Protein AF-A0A8T6C6Z9-F1 (afdb_monomer)

Secondary structure (DSSP, 8-state):
-HHHHHHHHHHHHHHHHHHHHHHHHHHHHHHHHHHHHHHHHHHHHHHHTT----HHHHHHHHS----S-HHHHHHHHHHHHHHHHHHHHHHHHT--TTTHHHHHHHHHHHHHHHHHHHHHHHHHHHTT-

Structure (mmCIF, N/CA/C/O backbone):
data_AF-A0A8T6C6Z9-F1
#
_entry.id   AF-A0A8T6C6Z9-F1
#
loop_
_atom_site.group_PDB
_atom_site.id
_atom_site.type_symbol
_atom_site.label_atom_id
_atom_site.label_alt_id
_atom_site.label_comp_id
_atom_site.label_asym_id
_atom_site.label_entity_id
_atom_site.label_seq_id
_atom_site.pdbx_PDB_ins_code
_atom_site.Cartn_x
_atom_site.Cartn_y
_atom_site.Cartn_z
_atom_site.occupancy
_atom_site.B_iso_or_equiv
_atom_s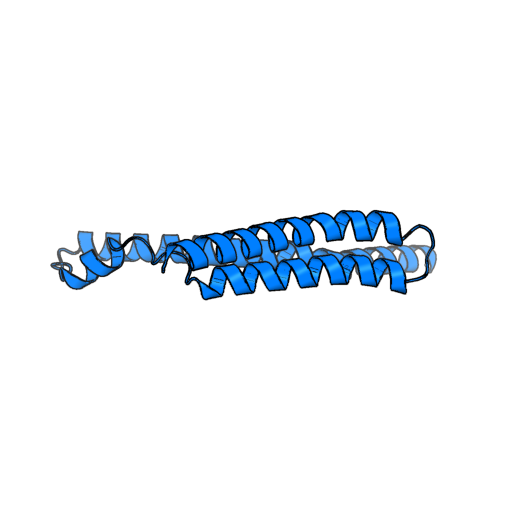ite.auth_seq_id
_atom_site.auth_comp_id
_atom_site.auth_asym_id
_atom_site.auth_atom_id
_atom_site.pdbx_PDB_model_num
ATOM 1 N N . MET A 1 1 ? -3.209 11.612 -39.537 1.00 64.81 1 MET A N 1
ATOM 2 C CA . MET A 1 1 ? -4.205 11.178 -38.528 1.00 64.81 1 MET A CA 1
ATOM 3 C C . MET A 1 1 ? -3.618 10.128 -37.592 1.00 64.81 1 MET A C 1
ATOM 5 O O . MET A 1 1 ? -3.962 10.131 -36.417 1.00 64.81 1 MET A O 1
ATOM 9 N N . ASP A 1 2 ? -2.688 9.303 -38.069 1.00 75.38 2 ASP A N 1
ATOM 10 C CA . ASP A 1 2 ? -2.088 8.201 -37.302 1.00 75.38 2 ASP A CA 1
ATOM 11 C C . ASP A 1 2 ? -1.224 8.670 -36.120 1.00 75.38 2 ASP A C 1
ATOM 13 O O . ASP A 1 2 ? -1.255 8.069 -35.052 1.00 75.38 2 ASP A O 1
ATOM 17 N N . GLU A 1 3 ? -0.537 9.806 -36.257 1.00 80.50 3 GLU A N 1
ATOM 18 C CA . GLU A 1 3 ? 0.283 10.398 -35.190 1.00 80.50 3 GLU A CA 1
ATOM 19 C C . GLU A 1 3 ? -0.566 10.932 -34.017 1.00 80.50 3 GLU A C 1
ATOM 21 O O . GLU A 1 3 ? -0.248 10.720 -32.848 1.00 80.50 3 GLU A O 1
ATOM 26 N N . PHE A 1 4 ? -1.720 11.540 -34.324 1.00 80.50 4 PHE A N 1
ATOM 27 C CA . PHE A 1 4 ? -2.689 11.989 -33.318 1.00 80.50 4 PHE A CA 1
ATOM 28 C C . PHE A 1 4 ? -3.338 10.804 -32.589 1.00 80.50 4 PHE A C 1
ATOM 30 O O . PHE A 1 4 ? -3.471 10.818 -31.366 1.00 80.50 4 PHE A O 1
ATOM 37 N N . MET A 1 5 ? -3.698 9.750 -33.330 1.00 84.12 5 MET A N 1
ATOM 38 C CA . MET A 1 5 ? -4.264 8.528 -32.754 1.00 84.12 5 MET A CA 1
ATOM 39 C C . MET A 1 5 ? -3.251 7.785 -31.876 1.00 84.12 5 MET A C 1
ATOM 41 O O . MET A 1 5 ? -3.617 7.324 -30.796 1.00 84.12 5 MET A O 1
ATOM 45 N N . GLY A 1 6 ? -1.978 7.725 -32.279 1.00 85.06 6 GLY A N 1
ATOM 46 C CA . GLY A 1 6 ? -0.905 7.130 -31.478 1.00 85.06 6 GLY A CA 1
ATOM 47 C C . GLY A 1 6 ? -0.709 7.839 -30.135 1.00 85.06 6 GLY A C 1
ATOM 48 O O . GLY A 1 6 ? -0.655 7.183 -29.093 1.00 85.06 6 GLY A O 1
ATOM 49 N N . GLY A 1 7 ? -0.700 9.177 -30.136 1.00 86.50 7 GLY A N 1
ATOM 50 C CA . GLY A 1 7 ? -0.631 9.969 -28.903 1.00 86.50 7 GLY A CA 1
ATOM 51 C C . GLY A 1 7 ? -1.833 9.748 -27.977 1.00 86.50 7 GLY A C 1
ATOM 52 O O . GLY A 1 7 ? -1.664 9.600 -26.764 1.00 86.50 7 GLY A O 1
ATOM 53 N N . LEU A 1 8 ? -3.042 9.654 -28.541 1.00 88.50 8 LEU A N 1
ATOM 54 C CA . LEU A 1 8 ? -4.267 9.405 -27.774 1.00 88.50 8 LEU A CA 1
ATOM 55 C C . LEU A 1 8 ? -4.266 8.013 -27.123 1.00 88.50 8 LEU A C 1
ATOM 57 O O . LEU A 1 8 ? -4.653 7.871 -25.963 1.00 88.50 8 LEU A O 1
ATOM 61 N N . VAL A 1 9 ? -3.800 6.996 -27.854 1.00 88.69 9 VAL A N 1
ATOM 62 C CA . VAL A 1 9 ? -3.681 5.618 -27.356 1.00 88.69 9 VAL A CA 1
ATOM 63 C C . VAL A 1 9 ? -2.631 5.527 -26.249 1.00 88.69 9 VAL A C 1
ATOM 65 O O . VAL A 1 9 ? -2.903 4.925 -25.211 1.00 88.69 9 VAL A O 1
ATOM 68 N N . GLY A 1 10 ? -1.471 6.171 -26.416 1.00 85.25 10 GLY A N 1
ATOM 69 C CA . GLY A 1 10 ? -0.432 6.219 -25.382 1.00 85.25 10 GLY A CA 1
ATOM 70 C C . GLY A 1 10 ? -0.921 6.898 -24.100 1.00 85.25 10 GLY A C 1
ATOM 71 O O . GLY A 1 10 ? -0.761 6.361 -23.003 1.00 85.25 10 GLY A O 1
ATOM 72 N N . PHE A 1 11 ? -1.609 8.033 -24.229 1.00 86.75 11 PHE A N 1
ATOM 73 C CA . PHE A 1 11 ? -2.213 8.719 -23.088 1.00 86.75 11 PHE A CA 1
ATOM 74 C C . PHE A 1 11 ? -3.285 7.864 -22.396 1.00 86.75 11 PHE A C 1
ATOM 76 O O . PHE A 1 11 ? -3.282 7.733 -21.169 1.00 86.75 11 PHE A O 1
ATOM 83 N N . ALA A 1 12 ? -4.172 7.233 -23.170 1.00 86.38 12 ALA A N 1
ATOM 84 C CA . ALA A 1 12 ? -5.200 6.348 -22.633 1.00 86.38 12 ALA A CA 1
ATOM 85 C C . ALA A 1 12 ? -4.593 5.151 -21.884 1.00 86.38 12 ALA A C 1
ATOM 87 O O . ALA A 1 12 ? -5.080 4.803 -20.809 1.00 86.38 12 ALA A O 1
ATOM 88 N N . ALA A 1 13 ? -3.509 4.562 -22.397 1.00 82.06 13 ALA A N 1
ATOM 89 C CA . ALA A 1 13 ? -2.802 3.469 -21.735 1.00 82.06 13 ALA A CA 1
ATOM 90 C C . ALA A 1 13 ? -2.254 3.897 -20.364 1.00 82.06 13 ALA A C 1
ATOM 92 O O . ALA A 1 13 ? -2.485 3.212 -19.366 1.00 82.06 13 ALA A O 1
ATOM 93 N N . VAL A 1 14 ? -1.614 5.067 -20.279 1.00 81.94 14 VAL A N 1
ATOM 94 C CA . VAL A 1 14 ? -1.102 5.604 -19.006 1.00 81.94 14 VAL A CA 1
ATOM 95 C C . VAL A 1 14 ? -2.242 5.846 -18.013 1.00 81.94 14 VAL A C 1
ATOM 97 O O . VAL A 1 14 ? -2.161 5.421 -16.860 1.00 81.94 14 VAL A O 1
ATOM 100 N N . VAL A 1 15 ? -3.337 6.475 -18.444 1.00 85.00 15 VAL A N 1
ATOM 101 C CA . VAL A 1 15 ? -4.482 6.758 -17.561 1.00 85.00 15 VAL A CA 1
ATOM 102 C C . VAL A 1 15 ? -5.160 5.474 -17.083 1.00 85.00 15 VAL A C 1
ATOM 104 O O . VAL A 1 15 ? -5.540 5.386 -15.918 1.00 85.00 15 VAL A O 1
ATOM 107 N N . LEU A 1 16 ? -5.296 4.463 -17.938 1.00 82.69 16 LEU A N 1
ATOM 108 C CA . LEU A 1 16 ? -5.926 3.197 -17.558 1.00 82.69 16 LEU A CA 1
ATOM 109 C C . LEU A 1 16 ? -5.062 2.369 -16.603 1.00 82.69 16 LEU A C 1
ATOM 111 O O . LEU A 1 16 ? -5.609 1.689 -15.738 1.00 82.69 16 LEU A O 1
ATOM 115 N N . ILE A 1 17 ? -3.736 2.450 -16.719 1.00 75.44 17 ILE A N 1
ATOM 116 C CA . ILE A 1 17 ? -2.807 1.727 -15.842 1.00 75.44 17 ILE A CA 1
ATOM 117 C C . ILE A 1 17 ? -2.663 2.443 -14.491 1.00 75.44 17 ILE A C 1
ATOM 119 O O . ILE A 1 17 ? -2.808 1.824 -13.436 1.00 75.44 17 ILE A O 1
ATOM 123 N N . PHE A 1 18 ? -2.412 3.754 -14.500 1.00 75.06 18 PHE A N 1
ATOM 124 C CA . PHE A 1 18 ? -2.106 4.514 -13.281 1.00 75.06 18 PHE A CA 1
ATOM 125 C C . PHE A 1 18 ? -3.334 5.150 -12.619 1.00 75.06 18 PHE A C 1
ATOM 127 O O . PHE A 1 18 ? -3.338 5.377 -11.408 1.00 75.06 18 PHE A O 1
ATOM 134 N N . GLY A 1 19 ? -4.403 5.406 -13.373 1.00 78.81 19 GLY A N 1
ATOM 135 C CA . GLY A 1 19 ? -5.642 5.994 -12.860 1.00 78.81 19 GLY A CA 1
ATOM 136 C C . GLY A 1 19 ? -6.268 5.194 -11.712 1.00 78.81 19 GLY A C 1
ATOM 137 O O . GLY A 1 19 ? -6.540 5.779 -10.660 1.00 78.81 19 GLY A O 1
ATOM 138 N N . PRO A 1 20 ? -6.444 3.863 -11.828 1.00 77.69 20 PRO A N 1
ATOM 139 C CA . PRO A 1 20 ? -7.014 3.048 -10.755 1.00 77.69 20 PRO A CA 1
ATOM 140 C C . PRO A 1 20 ? -6.200 3.094 -9.457 1.00 77.69 20 PRO A C 1
ATOM 142 O O . PRO A 1 20 ? -6.785 3.116 -8.373 1.00 77.69 20 PRO A O 1
ATOM 145 N N . ALA A 1 21 ? -4.868 3.172 -9.551 1.00 69.62 21 ALA A N 1
ATOM 146 C CA . ALA A 1 21 ? -3.981 3.230 -8.388 1.00 69.62 21 ALA A CA 1
ATOM 147 C C . ALA A 1 21 ? -4.221 4.477 -7.519 1.00 69.62 21 ALA A C 1
ATOM 149 O O . ALA A 1 21 ? -4.020 4.425 -6.308 1.00 69.62 21 ALA A O 1
ATOM 150 N N . ILE A 1 22 ? -4.699 5.574 -8.114 1.00 71.56 22 ILE A N 1
ATOM 151 C CA . ILE A 1 22 ? -5.031 6.821 -7.409 1.00 71.56 22 ILE A CA 1
ATOM 152 C C . ILE A 1 22 ? -6.519 6.860 -7.039 1.00 71.56 22 ILE A C 1
ATOM 154 O O . ILE A 1 22 ? -6.878 7.194 -5.908 1.00 71.56 22 ILE A O 1
ATOM 158 N N . VAL A 1 23 ? -7.400 6.489 -7.971 1.00 74.75 23 VAL A N 1
ATOM 159 C CA . VAL A 1 23 ? -8.857 6.591 -7.792 1.00 74.75 23 VAL A CA 1
ATOM 160 C C . VAL A 1 23 ? -9.358 5.655 -6.692 1.00 74.75 23 VAL A C 1
ATOM 162 O O . VAL A 1 23 ? -10.193 6.063 -5.884 1.00 74.75 23 VAL A O 1
ATOM 165 N N . ILE A 1 24 ? -8.844 4.423 -6.610 1.00 76.50 24 ILE A N 1
ATOM 166 C CA . ILE A 1 24 ? -9.337 3.422 -5.652 1.00 76.50 24 ILE A CA 1
ATOM 167 C C . ILE A 1 24 ? -9.057 3.837 -4.191 1.00 76.50 24 ILE A C 1
ATOM 169 O O . ILE A 1 24 ? -10.004 3.840 -3.395 1.00 76.50 24 ILE A O 1
ATOM 173 N N . PRO A 1 25 ? -7.828 4.239 -3.798 1.00 74.00 25 PRO A N 1
ATOM 174 C CA . PRO A 1 25 ? -7.566 4.723 -2.441 1.00 74.00 25 PRO A CA 1
ATOM 175 C C . PRO A 1 25 ? -8.356 5.984 -2.087 1.00 74.00 25 PRO A C 1
ATOM 177 O O . PRO A 1 25 ? -8.902 6.071 -0.984 1.00 74.00 25 PRO A O 1
ATOM 180 N N . VAL A 1 26 ? -8.456 6.942 -3.017 1.00 71.81 26 VAL A N 1
ATOM 181 C CA . VAL A 1 26 ? -9.187 8.200 -2.800 1.00 71.81 26 VAL A CA 1
ATOM 182 C C . VAL A 1 26 ? -10.674 7.930 -2.588 1.00 71.81 26 VAL A C 1
ATOM 184 O O . VAL A 1 26 ? -11.254 8.429 -1.622 1.00 71.81 26 VAL A O 1
ATOM 187 N N . ALA A 1 27 ? -11.282 7.088 -3.427 1.00 74.00 27 ALA A N 1
ATOM 188 C CA . ALA A 1 27 ? -12.674 6.686 -3.272 1.00 74.00 27 ALA A CA 1
ATOM 189 C C . ALA A 1 27 ? -12.899 5.989 -1.922 1.00 74.00 27 ALA A C 1
ATOM 191 O O . ALA A 1 27 ? -13.814 6.354 -1.182 1.00 74.00 27 ALA A O 1
ATOM 192 N N . TRP A 1 28 ? -12.037 5.036 -1.552 1.00 76.50 28 TRP A N 1
ATOM 193 C CA . TRP A 1 28 ? -12.137 4.344 -0.265 1.00 76.50 28 TRP A CA 1
ATOM 194 C C . TRP A 1 28 ? -12.072 5.311 0.927 1.00 76.50 28 TRP A C 1
ATOM 196 O O . TRP A 1 28 ? -12.894 5.218 1.846 1.00 76.50 28 TRP A O 1
ATOM 206 N N . PHE A 1 29 ? -11.144 6.272 0.901 1.00 69.69 29 PHE A N 1
ATOM 207 C CA . PHE A 1 29 ? -11.000 7.271 1.960 1.00 69.69 29 PHE A CA 1
ATOM 208 C C . PHE A 1 29 ? -12.205 8.221 2.022 1.00 69.69 29 PHE A C 1
ATOM 210 O O . PHE A 1 29 ? -12.723 8.489 3.108 1.00 69.69 29 PHE A O 1
ATOM 217 N N . TYR A 1 30 ? -12.709 8.659 0.865 1.00 76.75 30 TYR A N 1
ATOM 218 C CA . TYR A 1 30 ? -13.907 9.493 0.759 1.00 76.75 30 TYR A CA 1
ATOM 219 C C . TYR A 1 30 ? -15.142 8.800 1.352 1.00 76.75 30 TYR A C 1
ATOM 221 O O . TYR A 1 30 ? -15.832 9.374 2.199 1.00 76.75 30 TYR A O 1
ATOM 229 N N . PHE A 1 31 ? -15.394 7.539 0.984 1.00 74.06 31 PHE A N 1
ATOM 230 C CA . PHE A 1 31 ? -16.524 6.777 1.523 1.00 74.06 31 PHE A CA 1
ATOM 231 C C . PHE A 1 31 ? -16.385 6.508 3.023 1.00 74.06 31 PHE A C 1
ATOM 233 O O . PHE A 1 31 ? -17.375 6.574 3.754 1.00 74.06 31 PHE A O 1
ATOM 240 N N . LYS A 1 32 ? -15.167 6.245 3.508 1.00 71.19 32 LYS A N 1
ATOM 241 C CA . LYS A 1 32 ? -14.900 6.094 4.943 1.00 71.19 32 LYS A CA 1
ATOM 242 C C . LYS A 1 32 ? -15.215 7.383 5.708 1.00 71.19 32 LYS A C 1
ATOM 244 O O . LYS A 1 32 ? -15.893 7.324 6.731 1.00 71.19 32 LYS A O 1
ATOM 249 N N . PHE A 1 33 ? -14.769 8.531 5.199 1.00 66.50 33 PHE A N 1
ATOM 250 C CA . PHE A 1 33 ? -15.000 9.830 5.828 1.00 66.50 33 PHE A CA 1
ATOM 251 C C . PHE A 1 33 ? -16.484 10.214 5.836 1.00 66.50 33 PHE A C 1
ATOM 253 O O . PHE A 1 33 ? -16.997 10.669 6.857 1.00 66.50 33 PHE A O 1
ATOM 260 N N . LYS A 1 34 ? -17.198 9.969 4.730 1.00 72.56 34 LYS A N 1
ATOM 261 C CA . LYS A 1 34 ? -18.641 10.225 4.642 1.00 72.56 34 LYS A CA 1
ATOM 262 C C . LYS A 1 34 ? -19.428 9.401 5.670 1.00 72.56 34 LYS A C 1
ATOM 264 O O . LYS A 1 34 ? -20.231 9.964 6.404 1.00 72.56 34 LYS A O 1
ATOM 269 N N . ARG A 1 35 ? -19.123 8.103 5.800 1.00 63.44 35 ARG A N 1
ATOM 270 C CA . ARG A 1 35 ? -19.778 7.217 6.783 1.00 63.44 35 ARG A CA 1
ATOM 271 C C . ARG A 1 35 ? -19.610 7.695 8.223 1.00 63.44 35 ARG A C 1
ATOM 273 O O . ARG A 1 35 ? -20.568 7.654 8.984 1.00 63.44 35 ARG A O 1
ATOM 280 N N . ASP A 1 36 ? -18.413 8.147 8.592 1.00 69.12 36 ASP A N 1
ATOM 281 C CA . ASP A 1 36 ? -18.149 8.621 9.953 1.00 69.12 36 ASP A CA 1
ATOM 282 C C . ASP A 1 36 ? -18.925 9.914 10.272 1.00 69.12 36 ASP A C 1
ATOM 284 O O . ASP A 1 36 ? -19.414 10.072 11.392 1.00 69.12 36 ASP A O 1
ATOM 288 N N . ARG A 1 37 ? -19.110 10.804 9.285 1.00 70.62 37 ARG A N 1
ATOM 289 C CA . ARG A 1 37 ? -19.913 12.031 9.444 1.00 70.62 37 ARG A CA 1
ATOM 290 C C . ARG A 1 37 ? -21.411 11.745 9.532 1.00 70.62 37 ARG A C 1
ATOM 292 O O . ARG A 1 37 ? -22.084 12.325 10.380 1.00 70.62 37 ARG A O 1
ATOM 299 N N . ASP A 1 38 ? -21.926 10.839 8.704 1.00 71.38 38 ASP A N 1
ATOM 300 C CA . ASP A 1 38 ? -23.358 10.507 8.679 1.00 71.38 38 ASP A CA 1
ATOM 301 C C . ASP A 1 38 ? -23.822 9.873 10.006 1.00 71.38 38 ASP A C 1
ATOM 303 O O . ASP A 1 38 ? -24.914 10.175 10.498 1.00 71.38 38 ASP A O 1
ATOM 307 N N . ILE A 1 39 ? -22.963 9.064 10.640 1.00 70.56 39 ILE A N 1
ATOM 308 C CA . ILE A 1 39 ? -23.220 8.486 11.970 1.00 70.56 39 ILE A CA 1
ATOM 309 C C . ILE A 1 39 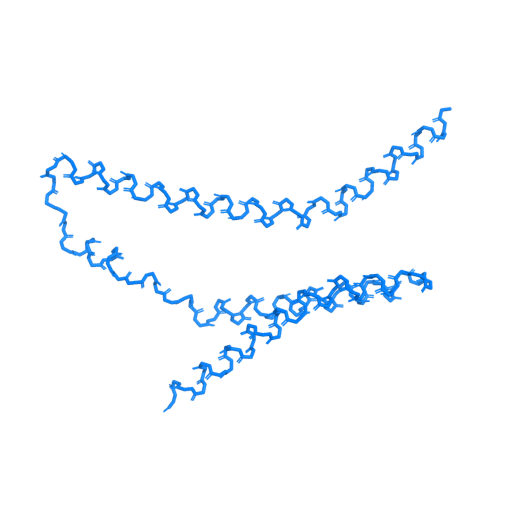? -23.334 9.593 13.027 1.00 70.56 39 ILE A C 1
ATOM 311 O O . ILE A 1 39 ? -24.297 9.615 13.789 1.00 70.56 39 ILE A O 1
ATOM 315 N N . GLN A 1 40 ? -22.398 10.547 13.051 1.00 70.12 40 GLN A N 1
ATOM 316 C CA . GLN A 1 40 ? -22.420 11.651 14.021 1.00 70.12 40 GLN A CA 1
ATOM 317 C C . GLN A 1 40 ? -23.637 12.565 13.840 1.00 70.12 40 GLN A C 1
ATOM 319 O O . GLN A 1 40 ? -24.250 12.975 14.825 1.00 70.12 40 GLN A O 1
ATOM 324 N N . ASN A 1 41 ? -24.019 12.848 12.593 1.00 72.38 41 ASN A N 1
ATOM 325 C CA . ASN A 1 41 ? -25.192 13.668 12.293 1.00 72.38 41 ASN A CA 1
ATOM 326 C C . ASN A 1 41 ? -26.487 12.993 12.761 1.00 72.38 41 ASN A C 1
ATOM 328 O O . ASN A 1 41 ? -27.318 13.637 13.396 1.00 72.38 41 ASN A O 1
ATOM 332 N N . THR A 1 42 ? -26.628 11.688 12.517 1.00 72.81 42 THR A N 1
ATOM 333 C CA . THR A 1 42 ? -27.804 10.918 12.956 1.00 72.81 42 THR A CA 1
ATOM 334 C C . THR A 1 42 ? -27.917 10.896 14.481 1.00 72.81 42 THR A C 1
ATOM 336 O 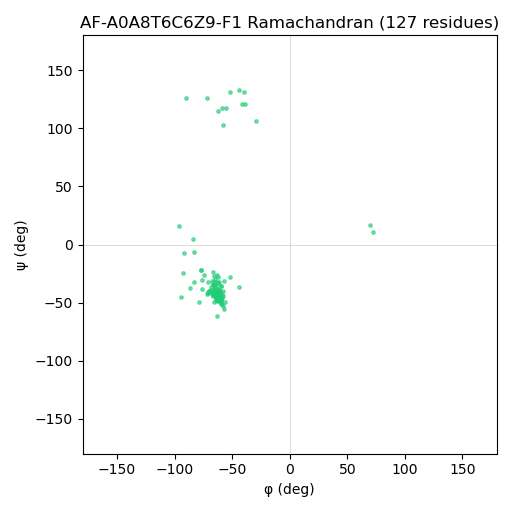O . THR A 1 42 ? -29.004 11.086 15.022 1.00 72.81 42 THR A O 1
ATOM 339 N N . LEU A 1 43 ? -26.791 10.734 15.183 1.00 62.59 43 LEU A N 1
ATOM 340 C CA . LEU A 1 43 ? -26.745 10.771 16.647 1.00 62.59 43 LEU A CA 1
ATOM 341 C C . LEU A 1 43 ? -27.132 12.141 17.201 1.00 62.59 43 LEU A C 1
ATOM 343 O O . LEU A 1 43 ? -27.899 12.220 18.157 1.00 62.59 43 LEU A O 1
ATOM 347 N N . ARG A 1 44 ? -26.662 13.221 16.571 1.00 65.12 44 ARG A N 1
ATOM 348 C CA . ARG A 1 44 ? -27.031 14.585 16.957 1.00 65.12 44 ARG A CA 1
ATOM 349 C C . ARG A 1 44 ? -28.529 14.840 16.777 1.00 65.12 44 ARG A C 1
ATOM 351 O O . ARG A 1 44 ? -29.168 15.342 17.694 1.00 65.12 44 ARG A O 1
ATOM 358 N N . THR A 1 45 ? -29.106 14.419 15.651 1.00 69.50 45 THR A N 1
ATOM 359 C CA . THR A 1 45 ? -30.552 14.536 15.404 1.00 69.50 45 THR A CA 1
ATOM 360 C C . THR A 1 45 ? -31.387 13.660 16.347 1.00 69.50 45 THR A C 1
ATOM 362 O O . THR A 1 45 ? -32.501 14.040 16.699 1.00 69.50 45 THR A O 1
ATOM 365 N N . ALA A 1 46 ? -30.876 12.500 16.772 1.00 63.41 46 ALA A N 1
ATOM 366 C CA . ALA A 1 46 ? -31.542 11.649 17.760 1.00 63.41 46 ALA A CA 1
ATOM 367 C C . ALA A 1 46 ? -31.525 12.272 19.170 1.00 63.41 46 ALA A C 1
ATOM 369 O O . ALA A 1 46 ? -32.547 12.245 19.853 1.00 63.41 46 ALA A O 1
ATOM 370 N N . LEU A 1 47 ? -30.405 12.890 19.566 1.00 63.34 47 LEU A N 1
ATOM 371 C CA . LEU A 1 47 ? -30.258 13.610 20.838 1.00 63.34 47 LEU A CA 1
ATOM 372 C C . LEU A 1 47 ? -31.148 14.865 20.906 1.00 63.34 47 LEU A C 1
ATOM 374 O O . LEU A 1 47 ? -31.805 15.102 21.916 1.00 63.34 47 LEU A O 1
ATOM 378 N N . GLU A 1 48 ? -31.221 15.646 19.824 1.00 63.25 48 GLU A N 1
ATOM 379 C CA . GLU A 1 48 ? -32.034 16.875 19.749 1.00 63.25 48 GLU A CA 1
ATOM 380 C C . GLU A 1 48 ? -33.551 16.607 19.818 1.00 63.25 48 GLU A C 1
ATOM 382 O O . GLU A 1 48 ? -34.314 17.478 20.229 1.00 63.25 48 GLU A O 1
ATOM 387 N N . LYS A 1 49 ? -34.004 15.397 19.462 1.00 67.94 49 LYS A N 1
ATOM 388 C CA . LYS A 1 49 ? -35.422 14.993 19.522 1.00 67.94 49 LYS A CA 1
ATOM 389 C C . LYS A 1 49 ? -35.878 14.491 20.901 1.00 67.94 49 LYS A C 1
ATOM 391 O O . LYS A 1 49 ? -37.019 14.053 21.029 1.00 67.94 49 LYS A O 1
ATOM 396 N N . GLY A 1 50 ? -35.019 14.552 21.923 1.00 57.62 50 GLY A N 1
ATOM 397 C CA . GLY A 1 50 ? -35.386 14.242 23.310 1.00 57.62 50 GLY A CA 1
ATOM 398 C C . GLY A 1 50 ? -35.681 12.765 23.583 1.00 57.62 50 GLY A C 1
ATOM 399 O O . GLY A 1 50 ? -36.298 12.445 24.593 1.00 57.62 50 GLY A O 1
ATOM 400 N N . HIS A 1 51 ? -35.274 11.856 22.691 1.00 55.41 51 HIS A N 1
ATOM 401 C CA . HIS A 1 51 ? -35.269 10.430 23.006 1.00 55.41 51 HIS A CA 1
ATOM 402 C C . HIS A 1 51 ? -34.138 10.150 23.997 1.00 55.41 51 HIS A C 1
ATOM 404 O O . HIS A 1 51 ? -32.988 10.507 23.736 1.00 55.41 51 HIS A O 1
ATOM 410 N N . GLU A 1 52 ? -34.462 9.516 25.126 1.00 55.53 52 GLU A N 1
ATOM 411 C CA . GLU A 1 52 ? -33.470 8.956 26.043 1.00 55.53 52 GLU A CA 1
ATOM 412 C C . GLU A 1 52 ? -32.635 7.958 25.247 1.00 55.53 52 GLU A C 1
ATOM 414 O O . GLU A 1 52 ? -33.105 6.879 24.890 1.00 55.53 52 GLU A O 1
ATOM 419 N N . VAL A 1 53 ? -31.421 8.358 24.869 1.00 56.03 53 VAL A N 1
ATOM 420 C CA . VAL A 1 53 ? -30.502 7.469 24.166 1.00 56.03 53 VAL A CA 1
ATOM 421 C C . VAL A 1 53 ? -30.215 6.319 25.132 1.00 56.03 53 VAL A C 1
ATOM 423 O O . VAL A 1 53 ? -29.638 6.581 26.190 1.00 56.03 53 VAL A O 1
ATOM 426 N N . PRO A 1 54 ? -30.625 5.073 24.817 1.00 60.91 54 PRO A N 1
ATOM 427 C CA . PRO A 1 54 ? -30.362 3.929 25.676 1.00 60.91 54 PRO A CA 1
ATOM 428 C C . PRO A 1 54 ? -28.870 3.903 25.998 1.00 60.91 54 PRO A C 1
ATOM 430 O O . PRO A 1 54 ? -28.048 4.041 25.087 1.00 60.91 54 PRO A O 1
ATOM 433 N N . ALA A 1 55 ? -28.512 3.757 27.275 1.00 59.72 55 ALA A N 1
ATOM 434 C CA . ALA A 1 55 ? -27.118 3.784 27.726 1.00 59.72 55 ALA A CA 1
ATOM 435 C C . ALA A 1 55 ? -26.221 2.809 26.931 1.00 59.72 55 ALA A C 1
ATOM 437 O O . ALA A 1 55 ? -25.053 3.099 26.691 1.00 59.72 55 ALA A O 1
ATOM 438 N N . GLU A 1 56 ? -26.799 1.723 26.411 1.00 59.81 56 GLU A N 1
ATOM 439 C CA . GLU A 1 56 ? -26.155 0.753 25.518 1.00 59.81 56 GLU A CA 1
ATOM 440 C C . GLU A 1 56 ? -25.640 1.363 24.198 1.00 59.81 56 GLU A C 1
ATOM 442 O O . GLU A 1 56 ? -24.578 0.970 23.715 1.00 59.81 56 GLU A O 1
ATOM 447 N N . LEU A 1 57 ? -26.332 2.346 23.604 1.00 60.75 57 LEU A N 1
ATOM 448 C CA . LEU A 1 57 ? -25.856 3.037 22.394 1.00 60.75 57 LEU A CA 1
ATOM 449 C C . LEU A 1 57 ? -24.740 4.035 22.724 1.00 60.75 57 LEU A C 1
ATOM 451 O O . LEU A 1 57 ? -23.766 4.136 21.977 1.00 60.75 57 LEU A O 1
ATOM 455 N N . LEU A 1 58 ? -24.847 4.735 23.856 1.00 62.16 58 LEU A N 1
ATOM 456 C CA . LEU A 1 58 ? -23.788 5.618 24.356 1.00 62.16 58 LEU A CA 1
ATOM 457 C C . LEU A 1 58 ? -22.510 4.841 24.676 1.00 62.16 58 LEU A C 1
ATOM 459 O O . LEU A 1 58 ? -21.422 5.328 24.363 1.00 62.16 58 LEU A O 1
ATOM 463 N N . GLU A 1 59 ? -22.624 3.629 25.221 1.00 62.62 59 GLU A N 1
ATOM 464 C CA . GLU A 1 59 ? -21.488 2.727 25.407 1.00 62.62 59 GLU A CA 1
ATOM 465 C C . GLU A 1 59 ? -20.905 2.258 24.076 1.00 62.62 59 GLU A C 1
ATOM 467 O O . GLU A 1 59 ? -19.690 2.266 23.925 1.00 62.62 59 GLU A O 1
ATOM 472 N N . GLN A 1 60 ? -21.717 1.912 23.075 1.00 63.25 60 GLN A N 1
ATOM 473 C CA . GLN A 1 60 ? -21.198 1.485 21.766 1.00 63.25 60 GLN A CA 1
ATOM 474 C C . GLN A 1 60 ? -20.450 2.598 21.012 1.00 63.25 60 GLN A C 1
ATOM 476 O O . GLN A 1 60 ? -19.533 2.312 20.241 1.00 63.25 60 GLN A O 1
ATOM 481 N N . ILE A 1 61 ? -20.827 3.862 21.228 1.00 61.28 61 ILE A N 1
ATOM 482 C CA . ILE A 1 61 ? -20.185 5.035 20.612 1.00 61.28 61 ILE A CA 1
ATOM 483 C C . ILE A 1 61 ? -18.981 5.511 21.438 1.00 61.28 61 ILE A C 1
ATOM 485 O O . ILE A 1 61 ? -17.975 5.927 20.862 1.00 61.28 61 ILE A O 1
ATOM 489 N N . SER A 1 62 ? -19.077 5.456 22.773 1.00 59.78 62 SER A N 1
ATOM 490 C CA . SER A 1 62 ? -17.986 5.821 23.691 1.00 59.78 62 SER A CA 1
ATOM 491 C C . SER A 1 62 ? -16.914 4.744 23.788 1.00 59.78 62 SER A C 1
ATOM 493 O O . SER A 1 62 ? -15.775 5.054 24.140 1.00 59.78 62 SER A O 1
ATOM 495 N N . GLN A 1 63 ? -17.239 3.491 23.457 1.00 57.44 63 GLN A N 1
ATOM 496 C CA . GLN A 1 63 ? -16.237 2.455 23.278 1.00 57.44 63 GLN A CA 1
ATOM 497 C C . GLN A 1 63 ? -15.286 2.926 22.173 1.00 57.44 63 GLN A C 1
ATOM 499 O O . GLN A 1 63 ? -15.720 3.133 21.034 1.00 57.44 63 GLN A O 1
ATOM 504 N N . PRO A 1 64 ? -13.991 3.132 22.480 1.00 54.53 64 PRO A N 1
ATOM 505 C CA . PRO A 1 64 ? -13.031 3.567 21.482 1.00 54.53 64 PRO A CA 1
ATOM 506 C C . PRO A 1 64 ? -13.091 2.558 20.345 1.00 54.53 64 PRO A C 1
ATOM 508 O O . PRO A 1 64 ? -12.849 1.377 20.600 1.00 54.53 64 PRO A O 1
ATOM 511 N N . LYS A 1 65 ? -13.481 3.024 19.137 1.00 58.53 65 LYS A N 1
ATOM 512 C CA . LYS A 1 65 ? -13.603 2.227 17.900 1.0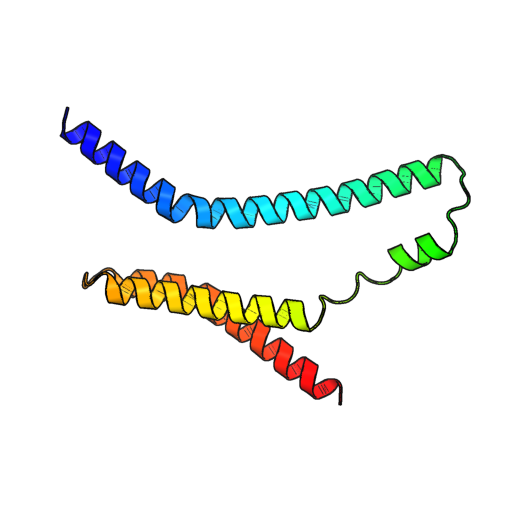0 58.53 65 LYS A CA 1
ATOM 513 C C . LYS A 1 65 ? -12.596 1.098 17.986 1.00 58.53 65 LYS A C 1
ATOM 515 O O . LYS A 1 65 ? -11.402 1.399 17.928 1.00 58.53 65 LYS A O 1
ATOM 520 N N . ALA A 1 66 ? -13.094 -0.124 18.225 1.00 55.03 66 ALA A N 1
ATOM 521 C CA . ALA A 1 66 ? -12.274 -1.273 18.588 1.00 55.03 66 ALA A CA 1
ATOM 522 C C . ALA A 1 66 ? -10.988 -1.210 17.774 1.00 55.03 66 ALA A C 1
ATOM 524 O O . ALA A 1 66 ? -11.075 -1.107 16.542 1.00 55.03 66 ALA A O 1
ATOM 525 N N . GLN A 1 67 ? -9.839 -1.143 18.466 1.00 56.69 67 GLN A N 1
ATOM 526 C CA . GLN A 1 67 ? -8.531 -1.031 17.820 1.00 56.69 67 GLN A CA 1
ATOM 527 C C . GLN A 1 67 ? -8.544 -1.939 16.591 1.00 56.69 67 GLN A C 1
ATOM 529 O O . GLN A 1 67 ? -9.055 -3.061 16.722 1.00 56.69 67 GLN A O 1
ATOM 534 N N . PRO A 1 68 ? -8.111 -1.445 15.409 1.00 57.16 68 PRO A N 1
ATOM 535 C CA . PRO A 1 68 ? -8.262 -2.170 14.152 1.00 57.16 68 PRO A CA 1
ATOM 536 C C . PRO A 1 68 ? -7.934 -3.630 14.409 1.00 57.16 68 PRO A C 1
ATOM 538 O O . PRO A 1 68 ? -6.874 -3.920 14.970 1.00 57.16 68 PRO A O 1
ATOM 541 N N . LYS A 1 69 ? -8.917 -4.511 14.144 1.00 63.78 69 LYS A N 1
ATOM 542 C CA . LYS A 1 69 ? -8.850 -5.922 14.549 1.00 63.78 69 LYS A CA 1
ATOM 543 C C . LYS A 1 69 ? -7.449 -6.416 14.222 1.00 63.78 69 LYS A C 1
ATOM 545 O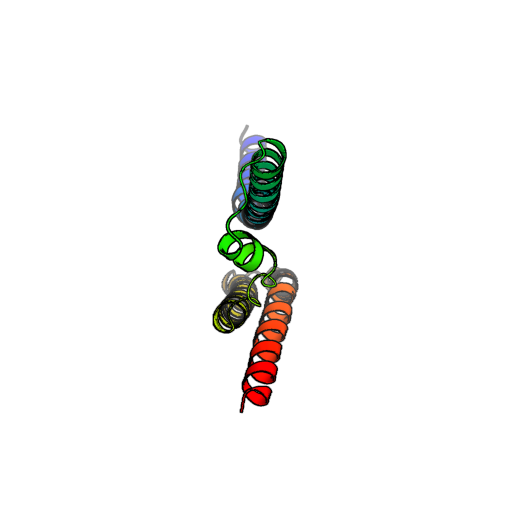 O . LYS A 1 69 ? -6.969 -6.143 13.127 1.00 63.78 69 LYS A O 1
ATOM 550 N N . LYS A 1 70 ? -6.794 -7.099 15.158 1.00 64.25 70 LYS A N 1
ATOM 551 C CA . LYS A 1 70 ? -5.400 -7.554 15.032 1.00 64.25 70 LYS A CA 1
ATOM 552 C C . LYS A 1 70 ? -5.118 -8.173 13.649 1.00 64.25 70 LYS A C 1
ATOM 554 O O . LYS A 1 70 ? -4.090 -7.901 13.042 1.00 64.25 70 LYS A O 1
ATOM 559 N N . ASP A 1 71 ? -6.088 -8.887 13.091 1.00 71.12 71 ASP A N 1
ATOM 560 C CA . ASP A 1 71 ? -6.004 -9.525 11.771 1.00 71.12 71 ASP A CA 1
ATOM 561 C C . ASP A 1 71 ? -6.116 -8.550 10.583 1.00 71.12 71 ASP A C 1
ATOM 563 O O . ASP A 1 71 ? -5.602 -8.814 9.498 1.00 71.12 71 ASP A O 1
ATOM 567 N N . GLN A 1 72 ? -6.771 -7.401 10.764 1.00 74.56 72 GLN A N 1
ATOM 568 C CA . GLN A 1 72 ? -6.898 -6.351 9.754 1.00 74.56 72 GLN A CA 1
ATOM 569 C C . GLN A 1 72 ? -5.564 -5.642 9.499 1.00 74.56 72 GLN A C 1
ATOM 571 O O . GLN A 1 72 ? -5.253 -5.369 8.338 1.00 74.56 72 GLN A O 1
ATOM 576 N N . ASP A 1 73 ? -4.776 -5.375 10.543 1.00 78.19 73 ASP A N 1
ATOM 577 C CA . ASP A 1 73 ? -3.439 -4.783 10.402 1.00 78.19 73 ASP A CA 1
ATOM 578 C C . ASP A 1 73 ? -2.476 -5.767 9.719 1.00 78.19 73 ASP A C 1
ATOM 580 O O . ASP A 1 73 ? -1.766 -5.375 8.791 1.00 78.19 73 ASP A O 1
ATOM 584 N N . LEU A 1 74 ? -2.537 -7.059 10.076 1.00 83.62 74 LEU A N 1
ATOM 585 C CA . LEU A 1 74 ? -1.773 -8.110 9.393 1.00 83.62 74 LEU A CA 1
ATOM 586 C C . LEU A 1 74 ? -2.154 -8.212 7.915 1.00 83.62 74 LEU A C 1
ATOM 588 O O . LEU A 1 74 ? -1.284 -8.191 7.048 1.00 83.62 74 LEU A O 1
ATOM 592 N N . ARG A 1 75 ? -3.455 -8.287 7.609 1.00 84.19 75 ARG A N 1
ATOM 593 C CA . ARG A 1 75 ? -3.927 -8.404 6.224 1.00 84.19 75 ARG A CA 1
ATOM 594 C C . ARG A 1 75 ? -3.504 -7.199 5.387 1.00 84.19 75 ARG A C 1
ATOM 596 O O . ARG A 1 75 ? -3.089 -7.379 4.247 1.00 84.19 75 ARG A O 1
ATOM 603 N N . ARG A 1 76 ? -3.577 -5.984 5.938 1.00 85.00 76 ARG A N 1
ATOM 604 C CA . ARG A 1 76 ? -3.089 -4.772 5.258 1.00 85.00 76 ARG A CA 1
ATOM 605 C C . ARG A 1 76 ? -1.581 -4.822 5.029 1.00 85.00 76 ARG A C 1
ATOM 607 O O . ARG A 1 76 ? -1.148 -4.518 3.923 1.00 85.00 76 ARG A O 1
ATOM 614 N N . GLY A 1 77 ? -0.814 -5.232 6.039 1.00 87.50 77 GLY A N 1
ATOM 615 C CA . GLY A 1 77 ? 0.636 -5.385 5.936 1.00 87.50 77 GLY A CA 1
ATOM 616 C C . GLY A 1 77 ? 1.037 -6.359 4.832 1.00 87.50 77 GLY A C 1
ATOM 617 O O . GLY A 1 77 ? 1.766 -5.984 3.918 1.00 87.50 77 GLY A O 1
ATOM 618 N N . VAL A 1 78 ? 0.476 -7.570 4.850 1.00 90.81 78 VAL A N 1
ATOM 619 C CA . VAL A 1 78 ? 0.766 -8.622 3.862 1.00 90.81 78 VAL A CA 1
ATOM 620 C C . VAL A 1 78 ? 0.378 -8.196 2.445 1.00 90.81 78 VAL A C 1
ATOM 622 O O . VAL A 1 78 ? 1.159 -8.389 1.516 1.00 90.81 78 VAL A O 1
ATOM 625 N N . VAL A 1 79 ? -0.796 -7.578 2.266 1.00 89.44 79 VAL A N 1
ATOM 626 C CA . VAL A 1 79 ? -1.228 -7.085 0.947 1.00 89.44 79 VAL A CA 1
ATOM 627 C C . VAL A 1 79 ? -0.259 -6.030 0.413 1.00 89.44 79 VAL A C 1
ATOM 629 O O . VAL A 1 79 ? 0.099 -6.082 -0.757 1.00 89.44 79 VAL A O 1
ATOM 632 N N . LEU A 1 80 ? 0.206 -5.103 1.251 1.00 91.19 80 LEU A N 1
ATOM 633 C CA . LEU A 1 80 ? 1.141 -4.058 0.828 1.00 91.19 80 LEU A CA 1
ATOM 634 C C . LEU A 1 80 ? 2.534 -4.605 0.482 1.00 91.19 80 LEU A C 1
ATOM 636 O O . LEU A 1 80 ? 3.122 -4.164 -0.506 1.00 91.19 80 LEU A O 1
ATOM 640 N N . VAL A 1 81 ? 3.019 -5.614 1.215 1.00 92.56 81 VAL A N 1
ATOM 641 C CA . VAL A 1 81 ? 4.246 -6.341 0.842 1.00 92.56 81 VAL A CA 1
ATOM 642 C C . VAL A 1 81 ? 4.078 -7.006 -0.524 1.00 92.56 81 VAL A C 1
ATOM 644 O O . VAL A 1 81 ? 4.934 -6.843 -1.392 1.00 92.56 81 VAL A O 1
ATOM 647 N N 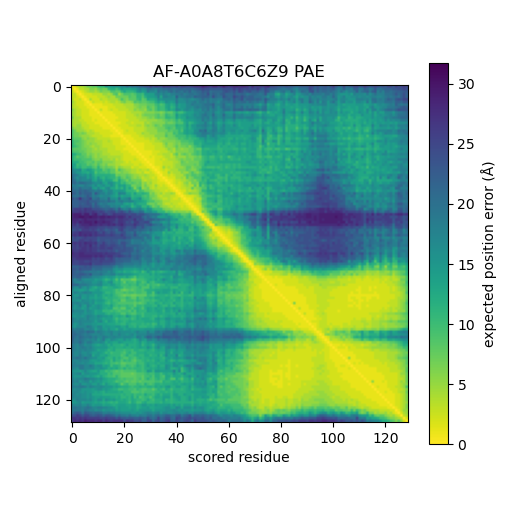. ALA A 1 82 ? 2.961 -7.707 -0.740 1.00 90.50 82 ALA A N 1
ATOM 648 C CA . ALA A 1 82 ? 2.680 -8.379 -2.006 1.00 90.50 82 ALA A CA 1
ATOM 649 C C . ALA A 1 82 ? 2.569 -7.392 -3.179 1.00 90.50 82 ALA A C 1
ATOM 651 O O . ALA A 1 82 ? 3.099 -7.665 -4.252 1.00 90.50 82 ALA A O 1
ATOM 652 N N . VAL A 1 83 ? 1.938 -6.231 -2.974 1.00 91.44 83 VAL A N 1
ATOM 653 C CA . VAL A 1 83 ? 1.849 -5.173 -3.992 1.00 91.44 83 VAL A CA 1
ATOM 654 C C . VAL A 1 83 ? 3.234 -4.630 -4.335 1.00 91.44 83 VAL A C 1
ATOM 656 O O . VAL A 1 83 ? 3.572 -4.547 -5.511 1.00 91.44 83 VAL A O 1
ATOM 659 N N . GLY A 1 84 ? 4.056 -4.296 -3.339 1.00 90.50 84 GLY A N 1
ATOM 660 C CA . GLY A 1 84 ? 5.391 -3.757 -3.595 1.00 90.50 84 GLY A CA 1
ATOM 661 C C . GLY A 1 84 ? 6.315 -4.738 -4.317 1.00 90.50 84 GLY A C 1
ATOM 662 O O . GLY A 1 84 ? 6.978 -4.361 -5.283 1.00 90.50 84 GLY A O 1
ATOM 663 N N . LEU A 1 85 ? 6.287 -6.014 -3.917 1.00 92.06 85 LEU A N 1
ATOM 664 C CA . LEU A 1 85 ? 6.992 -7.084 -4.629 1.00 92.06 85 LEU A CA 1
ATOM 665 C C . LEU A 1 85 ? 6.437 -7.293 -6.041 1.00 92.06 85 LEU A C 1
ATOM 667 O O . LEU A 1 85 ? 7.214 -7.476 -6.972 1.00 92.06 85 LEU A O 1
ATOM 671 N N . GLY A 1 86 ? 5.116 -7.229 -6.214 1.00 89.31 86 GLY A N 1
ATOM 672 C CA . GLY A 1 86 ? 4.462 -7.361 -7.513 1.00 89.31 86 GLY A CA 1
ATOM 673 C C . GLY A 1 86 ? 4.867 -6.264 -8.495 1.00 89.31 86 GLY A C 1
ATOM 674 O O . GLY A 1 86 ? 5.130 -6.567 -9.653 1.00 89.31 86 GLY A O 1
ATOM 675 N N . ILE A 1 87 ? 4.992 -5.013 -8.039 1.00 90.75 87 ILE A N 1
ATOM 676 C CA . ILE A 1 87 ? 5.445 -3.894 -8.882 1.00 90.75 87 ILE A CA 1
ATOM 677 C C . ILE A 1 87 ? 6.916 -4.082 -9.290 1.00 90.75 87 ILE A C 1
ATOM 679 O O . ILE A 1 87 ? 7.252 -3.909 -10.460 1.00 90.75 87 ILE A O 1
ATOM 683 N N . GLY A 1 88 ? 7.790 -4.480 -8.359 1.00 88.31 88 GLY A N 1
ATOM 684 C CA . GLY A 1 88 ? 9.195 -4.759 -8.678 1.00 88.31 88 GLY A CA 1
ATOM 685 C C . GLY A 1 88 ? 9.362 -5.946 -9.634 1.00 88.31 88 GLY A C 1
ATOM 686 O O . GLY A 1 88 ? 10.111 -5.864 -10.605 1.00 88.31 88 GLY A O 1
ATOM 687 N N . ALA A 1 89 ? 8.613 -7.029 -9.403 1.00 88.4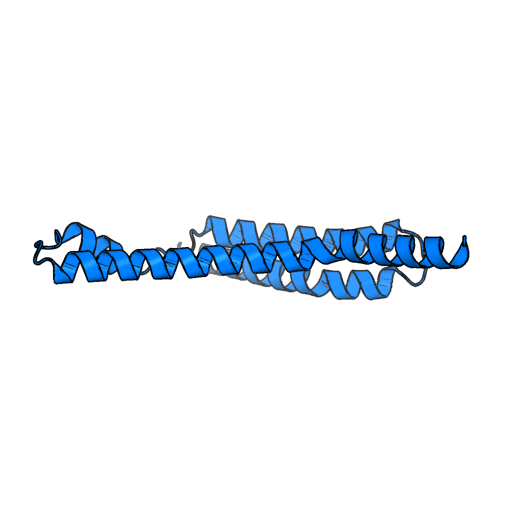4 89 ALA A N 1
ATOM 688 C CA . ALA A 1 89 ? 8.590 -8.195 -10.282 1.00 88.44 89 ALA A CA 1
ATOM 689 C C . ALA A 1 89 ? 8.034 -7.848 -11.668 1.00 88.44 89 ALA A C 1
ATOM 691 O O . ALA A 1 89 ? 8.564 -8.317 -12.668 1.00 88.44 89 ALA A O 1
ATOM 692 N N . PHE A 1 90 ? 7.015 -6.992 -11.742 1.00 86.38 90 PHE A N 1
ATOM 693 C CA . PHE A 1 90 ? 6.497 -6.489 -13.008 1.00 86.38 90 PHE A CA 1
ATOM 694 C C . PHE A 1 90 ? 7.580 -5.739 -13.789 1.00 86.38 90 PHE A C 1
ATOM 696 O O . PHE A 1 90 ? 7.811 -6.063 -14.947 1.00 86.38 90 PHE A O 1
ATOM 703 N N . GLY A 1 91 ? 8.315 -4.825 -13.145 1.00 86.62 91 GLY A N 1
ATOM 704 C CA . GLY A 1 91 ? 9.422 -4.123 -13.801 1.00 86.62 91 GLY A CA 1
ATOM 705 C C . GLY A 1 91 ? 10.541 -5.042 -14.285 1.00 86.62 91 GLY A C 1
ATOM 706 O O . GLY A 1 91 ? 11.129 -4.780 -15.325 1.00 86.62 91 GLY A O 1
ATOM 707 N N . TYR A 1 92 ? 10.795 -6.145 -13.578 1.00 86.00 92 TYR A N 1
ATOM 708 C CA . TYR A 1 92 ? 11.746 -7.165 -14.023 1.00 86.00 92 TYR A CA 1
ATOM 709 C C . TY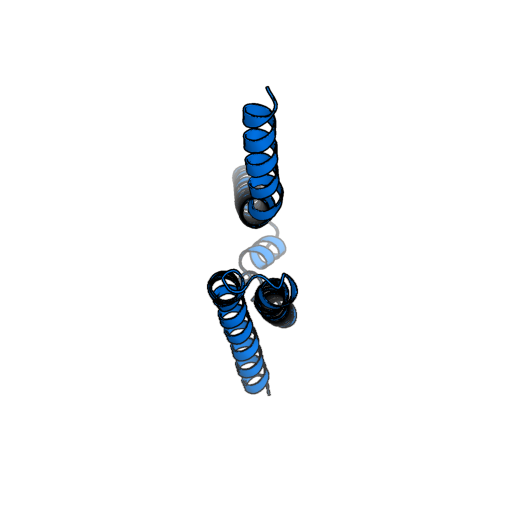R A 1 92 ? 11.223 -7.971 -15.225 1.00 86.00 92 TYR A C 1
ATOM 711 O O . TYR A 1 92 ? 11.966 -8.248 -16.160 1.00 86.00 92 TYR A O 1
ATOM 719 N N . LEU A 1 93 ? 9.937 -8.337 -15.218 1.00 88.62 93 LEU A N 1
ATOM 720 C CA . LEU A 1 93 ? 9.314 -9.166 -16.256 1.00 88.62 93 LEU A CA 1
ATOM 721 C C . LEU A 1 93 ? 9.003 -8.408 -17.552 1.00 88.62 93 LEU A C 1
ATOM 723 O O . LEU A 1 93 ? 8.878 -9.046 -18.594 1.00 88.62 93 LEU A O 1
ATOM 727 N N . VAL A 1 94 ? 8.879 -7.079 -17.502 1.00 88.25 94 VAL A N 1
ATOM 728 C CA . VAL A 1 94 ? 8.699 -6.235 -18.697 1.00 88.25 94 VAL A CA 1
ATOM 729 C C . VAL A 1 94 ? 9.913 -6.320 -19.633 1.00 88.25 94 VAL A C 1
ATOM 731 O O . VAL A 1 94 ? 9.749 -6.183 -20.840 1.00 88.25 94 VAL A O 1
ATOM 734 N N . GLY A 1 95 ? 11.107 -6.624 -19.111 1.00 75.81 95 GLY A N 1
ATOM 735 C CA . GLY A 1 95 ? 12.292 -6.896 -19.932 1.00 75.81 95 GLY A CA 1
ATOM 736 C C . GLY A 1 95 ? 12.900 -5.667 -20.617 1.00 75.81 95 GLY A C 1
ATOM 737 O O . GLY A 1 95 ? 13.770 -5.825 -21.465 1.00 75.81 95 GLY A O 1
ATOM 738 N N . GLU A 1 96 ? 12.462 -4.460 -20.253 1.00 82.12 96 GLU A N 1
ATOM 739 C CA . GLU A 1 96 ? 13.109 -3.203 -20.639 1.00 82.12 96 GLU A CA 1
ATOM 740 C C . GLU A 1 96 ? 14.152 -2.813 -19.588 1.00 82.12 96 GLU A C 1
ATOM 742 O O . GLU A 1 96 ? 13.832 -2.693 -18.401 1.00 82.12 96 GLU A O 1
ATOM 747 N N . ASP A 1 97 ? 15.392 -2.584 -20.033 1.00 77.38 97 ASP A N 1
ATOM 748 C CA . ASP A 1 97 ? 16.542 -2.300 -19.160 1.00 77.38 97 ASP A CA 1
ATOM 749 C C . ASP A 1 97 ? 16.309 -1.077 -18.248 1.00 77.38 97 ASP A C 1
ATOM 751 O O . ASP A 1 97 ? 16.740 -1.061 -17.093 1.00 77.38 97 ASP A O 1
ATOM 755 N N . ASP A 1 98 ? 15.536 -0.093 -18.722 1.00 85.75 98 ASP A N 1
ATOM 756 C CA . ASP A 1 98 ? 15.218 1.140 -17.990 1.00 85.75 98 ASP A CA 1
ATOM 757 C C . ASP A 1 98 ? 13.929 1.059 -17.148 1.00 85.75 98 ASP A C 1
ATOM 759 O O . ASP A 1 98 ? 13.632 1.972 -16.373 1.00 85.75 98 ASP A O 1
ATOM 763 N N . ALA A 1 99 ? 13.147 -0.022 -17.255 1.00 80.88 99 ALA A N 1
ATOM 764 C CA . ALA A 1 99 ? 11.860 -0.142 -16.564 1.00 80.88 99 ALA A CA 1
ATOM 765 C C . ALA A 1 99 ? 12.006 -0.625 -15.111 1.00 80.88 99 ALA A C 1
ATOM 767 O O . ALA A 1 99 ? 11.234 -0.219 -14.233 1.00 80.88 99 ALA A O 1
ATOM 768 N N . PHE A 1 100 ? 13.007 -1.465 -14.826 1.00 86.75 100 PHE A N 1
ATOM 769 C CA . PHE A 1 100 ? 13.165 -2.080 -13.507 1.00 86.75 100 PHE A CA 1
ATOM 770 C C . PHE A 1 100 ? 13.437 -1.055 -12.400 1.00 86.75 100 PHE A C 1
ATOM 772 O O . PHE A 1 100 ? 12.775 -1.091 -11.365 1.00 86.75 100 PHE A O 1
ATOM 779 N N . GLY A 1 101 ? 14.376 -0.127 -12.606 1.00 87.31 101 GLY A N 1
ATOM 780 C CA . GLY A 1 101 ? 14.774 0.853 -11.587 1.00 87.31 101 GLY A CA 1
ATOM 781 C C . GLY A 1 101 ? 13.605 1.707 -11.070 1.00 87.31 101 GLY A C 1
ATOM 782 O O . GLY A 1 101 ? 13.338 1.703 -9.863 1.00 87.31 101 GLY A O 1
ATOM 783 N N . PRO A 1 102 ? 12.861 2.401 -11.953 1.00 88.25 102 PRO A N 1
ATOM 784 C CA . PRO A 1 102 ? 11.702 3.203 -11.567 1.00 88.25 102 PRO A CA 1
ATOM 785 C C . PRO A 1 102 ? 10.590 2.382 -10.906 1.00 88.25 102 PRO A C 1
ATOM 787 O O . PRO A 1 102 ? 10.043 2.797 -9.881 1.00 88.25 102 PRO A O 1
ATOM 790 N N . LEU A 1 103 ? 10.268 1.201 -11.445 1.00 88.00 103 LEU A N 1
ATOM 791 C CA . LEU A 1 103 ? 9.195 0.357 -10.915 1.00 88.00 103 LEU A CA 1
ATOM 792 C C . LEU A 1 103 ? 9.568 -0.263 -9.564 1.00 88.00 103 LEU A C 1
ATOM 794 O O . LEU A 1 103 ? 8.756 -0.237 -8.639 1.00 88.00 103 LEU A O 1
ATOM 798 N N . ALA A 1 104 ? 10.804 -0.728 -9.392 1.00 89.38 104 ALA A N 1
ATOM 799 C CA . ALA A 1 104 ? 11.310 -1.172 -8.095 1.00 89.38 104 ALA A CA 1
ATOM 800 C C . ALA A 1 104 ? 11.300 -0.027 -7.066 1.00 89.38 104 ALA A C 1
ATOM 802 O O . ALA A 1 104 ? 10.907 -0.236 -5.916 1.00 89.38 104 ALA A O 1
ATOM 803 N N . GLY A 1 105 ? 11.644 1.195 -7.487 1.00 88.56 105 GLY A N 1
ATOM 804 C CA . GLY A 1 105 ? 11.531 2.401 -6.666 1.00 88.56 105 GLY A CA 1
ATOM 805 C C . GLY A 1 105 ? 10.099 2.653 -6.190 1.00 88.56 105 GLY A C 1
ATOM 806 O O . GLY A 1 105 ? 9.866 2.786 -4.988 1.00 88.56 105 GLY A O 1
ATOM 807 N N . ILE A 1 106 ? 9.122 2.640 -7.101 1.00 88.75 106 ILE A N 1
ATOM 808 C CA . ILE A 1 106 ? 7.699 2.827 -6.765 1.00 88.75 106 ILE A CA 1
ATOM 809 C C . ILE A 1 106 ? 7.195 1.692 -5.863 1.00 88.75 106 ILE A C 1
ATOM 811 O O . ILE A 1 106 ? 6.502 1.952 -4.880 1.00 88.75 106 ILE A O 1
ATOM 815 N N . GLY A 1 107 ? 7.568 0.444 -6.158 1.00 91.19 107 GLY A N 1
ATOM 816 C CA . GLY A 1 107 ? 7.196 -0.738 -5.380 1.00 91.19 107 GLY A CA 1
ATOM 817 C C . GLY A 1 107 ? 7.799 -0.768 -3.973 1.00 91.19 107 GLY A C 1
ATOM 818 O O . GLY A 1 107 ? 7.188 -1.320 -3.055 1.00 91.19 107 GLY A O 1
ATOM 819 N N . SER A 1 108 ? 8.949 -0.122 -3.760 1.00 92.06 108 SER A N 1
ATOM 820 C CA . SER A 1 108 ? 9.606 -0.068 -2.449 1.00 92.06 108 SER A CA 1
ATOM 821 C C . SER A 1 108 ? 8.752 0.628 -1.380 1.00 92.06 108 SER A C 1
ATOM 823 O O . SER A 1 108 ? 8.765 0.215 -0.221 1.00 92.06 108 SER A O 1
ATOM 825 N N . ILE A 1 109 ? 7.946 1.626 -1.763 1.00 92.19 109 ILE A N 1
ATOM 826 C CA . ILE A 1 109 ? 7.089 2.384 -0.841 1.00 92.19 109 ILE A CA 1
ATOM 827 C C . ILE A 1 109 ? 6.034 1.476 -0.183 1.00 92.19 109 ILE A C 1
ATOM 829 O O . ILE A 1 109 ? 6.062 1.330 1.043 1.00 92.19 109 ILE A O 1
ATOM 833 N N . PRO A 1 110 ? 5.112 0.827 -0.928 1.00 92.88 110 PRO A N 1
ATOM 834 C CA . PRO A 1 110 ? 4.153 -0.091 -0.325 1.00 92.88 110 PRO A CA 1
ATOM 835 C C . PRO A 1 110 ? 4.844 -1.291 0.328 1.00 92.88 110 PRO A C 1
ATOM 837 O O . PRO A 1 110 ? 4.373 -1.740 1.370 1.00 92.88 110 PRO A O 1
ATOM 840 N N . LEU A 1 111 ? 5.982 -1.763 -0.195 1.00 93.19 111 LEU A N 1
ATOM 841 C CA . LEU A 1 111 ? 6.740 -2.852 0.425 1.00 93.19 111 LEU A CA 1
ATOM 842 C C . LEU A 1 111 ? 7.178 -2.491 1.851 1.00 93.19 111 LEU A C 1
ATOM 844 O O . LEU A 1 111 ? 6.899 -3.242 2.786 1.00 93.19 111 LEU A O 1
ATOM 848 N N . LEU A 1 112 ? 7.805 -1.327 2.039 1.00 95.06 112 LEU A N 1
ATOM 849 C CA . LEU A 1 112 ? 8.271 -0.866 3.350 1.00 95.06 112 LEU A CA 1
ATOM 850 C C . LEU A 1 112 ? 7.110 -0.582 4.309 1.00 95.06 112 LEU A C 1
ATOM 852 O O . LEU A 1 112 ? 7.178 -0.961 5.479 1.00 95.06 112 LEU A O 1
ATOM 856 N N . ILE A 1 113 ? 6.017 0.016 3.822 1.00 91.62 113 ILE A N 1
ATOM 857 C CA . ILE A 1 113 ? 4.806 0.225 4.635 1.00 91.62 113 ILE A CA 1
ATOM 858 C C . ILE A 1 113 ? 4.228 -1.128 5.074 1.00 91.62 113 ILE A C 1
ATOM 860 O O . ILE A 1 113 ? 3.881 -1.314 6.243 1.00 91.62 113 ILE A O 1
ATOM 864 N N . GLY A 1 114 ? 4.150 -2.089 4.153 1.00 91.06 114 GLY A N 1
ATOM 865 C CA . GLY A 1 114 ? 3.658 -3.433 4.421 1.00 91.06 114 GLY A CA 1
ATOM 866 C C . GLY A 1 114 ? 4.506 -4.178 5.449 1.00 91.06 114 GLY A C 1
ATOM 867 O O . GLY A 1 114 ? 3.961 -4.773 6.385 1.00 91.06 114 GLY A O 1
ATOM 868 N N . LEU A 1 115 ? 5.834 -4.089 5.330 1.00 93.12 115 LEU A N 1
ATOM 869 C CA . LEU A 1 115 ? 6.769 -4.634 6.315 1.00 93.12 115 LEU A CA 1
ATOM 870 C C . LEU A 1 115 ? 6.595 -3.967 7.681 1.00 93.12 115 LEU A C 1
ATOM 872 O O . LEU A 1 115 ? 6.532 -4.672 8.684 1.00 93.12 115 LEU A O 1
ATOM 876 N N . GLY A 1 116 ? 6.442 -2.642 7.734 1.00 92.38 116 GLY A N 1
ATOM 877 C CA . GLY A 1 116 ? 6.206 -1.909 8.980 1.00 92.38 116 GLY A CA 1
ATOM 878 C C . GLY A 1 116 ? 4.922 -2.342 9.693 1.00 92.38 116 GLY A C 1
ATOM 879 O O . GLY A 1 116 ? 4.943 -2.610 10.895 1.00 92.38 116 GLY A O 1
ATOM 880 N N . LEU A 1 117 ? 3.815 -2.487 8.958 1.00 88.88 117 LEU A N 1
ATOM 881 C CA . LEU A 1 117 ? 2.541 -2.968 9.511 1.00 88.88 117 LEU A CA 1
ATOM 882 C C . LEU A 1 117 ? 2.626 -4.424 9.980 1.00 88.88 117 LEU A C 1
ATOM 884 O O . LEU A 1 117 ? 2.115 -4.763 11.048 1.00 88.88 117 LEU A O 1
ATOM 888 N N . THR A 1 118 ? 3.304 -5.275 9.210 1.00 90.69 118 THR A N 1
ATOM 889 C CA . THR A 1 118 ? 3.512 -6.684 9.571 1.00 90.69 118 THR A CA 1
ATOM 890 C C . THR A 1 118 ? 4.398 -6.801 10.812 1.00 90.69 118 THR A C 1
ATOM 892 O O . THR A 1 118 ? 4.083 -7.558 11.728 1.00 90.69 118 THR A O 1
ATOM 895 N N . LEU A 1 119 ? 5.464 -6.002 10.902 1.00 91.06 119 LEU A N 1
ATOM 896 C CA . LEU A 1 119 ? 6.347 -5.953 12.065 1.00 91.06 119 LEU A CA 1
ATOM 897 C C . LEU A 1 119 ? 5.605 -5.456 13.308 1.00 91.06 119 LEU A C 1
ATOM 899 O O . LEU A 1 119 ? 5.693 -6.079 14.365 1.00 91.06 119 LEU A O 1
ATOM 903 N N . LEU A 1 120 ? 4.828 -4.378 13.181 1.00 88.12 120 LEU A N 1
ATOM 904 C CA . LEU A 1 120 ? 3.997 -3.855 14.265 1.00 88.12 120 LEU A CA 1
ATOM 905 C C . LEU A 1 120 ? 3.004 -4.910 14.764 1.00 88.12 120 LEU A C 1
ATOM 907 O O . LEU A 1 120 ? 2.802 -5.048 15.972 1.00 88.12 120 LEU A O 1
ATOM 911 N N . TRP A 1 121 ? 2.420 -5.687 13.851 1.00 87.19 121 TRP A N 1
ATOM 912 C CA . TRP A 1 121 ? 1.564 -6.811 14.209 1.00 87.19 121 TRP A CA 1
ATOM 913 C C . TRP A 1 121 ? 2.327 -7.876 15.003 1.00 87.19 121 TRP A C 1
ATOM 915 O O . TRP A 1 121 ? 1.862 -8.273 16.073 1.00 87.19 121 TRP A O 1
ATOM 925 N N . ILE A 1 122 ? 3.520 -8.284 14.553 1.00 87.12 122 ILE A N 1
ATOM 926 C CA . ILE A 1 122 ? 4.358 -9.255 15.278 1.00 87.12 122 ILE A CA 1
ATOM 927 C C . ILE A 1 122 ? 4.687 -8.726 16.682 1.00 87.12 122 ILE A C 1
ATOM 929 O O . ILE A 1 122 ? 4.513 -9.450 17.663 1.00 87.12 122 ILE A O 1
ATOM 933 N N . LEU A 1 123 ? 5.086 -7.461 16.818 1.00 88.12 123 LEU A N 1
ATOM 934 C CA . LEU A 1 123 ? 5.403 -6.866 18.120 1.00 88.12 123 LEU A CA 1
ATOM 935 C C . LEU A 1 123 ? 4.183 -6.839 19.054 1.00 88.12 123 LEU A C 1
ATOM 937 O O . LEU A 1 123 ? 4.284 -7.264 20.205 1.00 88.12 123 LEU A O 1
ATOM 941 N N . ARG A 1 124 ? 3.007 -6.445 18.550 1.00 83.69 124 ARG A N 1
ATOM 942 C CA . ARG A 1 124 ? 1.749 -6.483 19.318 1.00 83.69 124 ARG A CA 1
ATOM 943 C C . ARG A 1 124 ? 1.323 -7.906 19.681 1.00 83.69 124 ARG A C 1
ATOM 945 O O . ARG A 1 124 ? 0.751 -8.118 20.745 1.00 83.69 124 ARG A O 1
ATOM 952 N N . THR A 1 125 ? 1.578 -8.898 18.822 1.00 81.31 125 THR A N 1
ATOM 953 C CA . THR A 1 125 ? 1.258 -10.302 19.137 1.00 81.31 125 THR A CA 1
ATOM 954 C C . THR A 1 125 ? 2.112 -10.861 20.267 1.00 81.31 125 THR A C 1
ATOM 956 O O . THR A 1 125 ? 1.611 -11.688 21.024 1.00 81.31 125 THR A O 1
ATOM 959 N N . ARG A 1 126 ? 3.358 -10.392 20.402 1.00 77.75 126 ARG A N 1
ATOM 960 C CA . ARG A 1 126 ? 4.290 -10.827 21.449 1.00 77.75 126 ARG A CA 1
ATOM 961 C C . ARG A 1 126 ? 3.992 -10.233 22.826 1.00 77.75 126 ARG A C 1
ATOM 963 O O . ARG A 1 126 ? 4.263 -10.908 23.802 1.00 77.75 126 ARG A O 1
ATOM 970 N N . GLN A 1 127 ? 3.426 -9.026 22.906 1.00 67.44 127 GLN A N 1
ATOM 971 C CA . GLN A 1 127 ? 3.063 -8.393 24.188 1.00 67.44 127 GLN A CA 1
ATOM 972 C C . GLN A 1 127 ? 1.704 -8.838 24.756 1.00 67.44 127 GLN A C 1
ATOM 974 O O . GLN A 1 127 ? 1.340 -8.447 25.856 1.00 67.44 127 GLN A O 1
ATOM 979 N N . GLY A 1 128 ? 0.930 -9.623 24.000 1.00 59.81 128 GLY A N 1
ATOM 980 C CA . GLY A 1 128 ? -0.354 -10.177 24.443 1.00 59.81 128 GLY A CA 1
ATOM 981 C C . GLY A 1 128 ? -0.272 -11.606 24.994 1.00 59.81 128 GLY A C 1
ATOM 982 O O . GLY A 1 128 ? -1.303 -12.274 25.033 1.00 59.81 128 GLY A O 1
ATOM 983 N N . LYS A 1 129 ? 0.930 -12.089 25.323 1.00 44.72 129 LYS A N 1
ATOM 984 C CA . LYS A 1 129 ? 1.195 -13.314 26.092 1.00 44.72 129 LYS A CA 1
ATOM 985 C C . LYS A 1 129 ? 1.876 -12.916 27.390 1.00 44.72 129 LYS A C 1
ATOM 987 O O . LYS A 1 129 ? 1.591 -13.588 28.398 1.00 44.72 129 LYS A O 1
#

Foldseek 3Di:
DVVVVVVVVVVVVCCVVCVCVPVVVVVVVVVVVVVVVVVVVVVVVCVVVPPPPPVVVVCVVPVDPPDCPLVNLLVQLVVLLVQLVVQLVVQVVVPDPPSNPVSNVVSVVSNVVSVVSNVVSVVVVV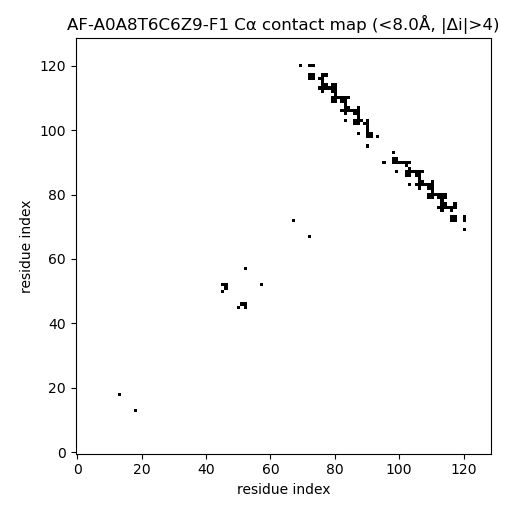VVD

pLDDT: mean 77.31, std 12.03, range [44.72, 95.06]

Nearest PDB structures (foldseek):
  7a0g-assembly1_GGG  TM=7.896E-01  e=5.194E-01  Serratia marcescens
  7a0g-assembly1_EEE  TM=7.876E-01  e=6.994E-01  Serratia marcescens
  6h2f-assembly1_H  TM=5.820E-01  e=1.923E+00  Aeromonas hydrophila subsp. hydrophila AL09-71
  8qae-assembly2_C-2  TM=3.740E-01  e=3.425E-01  synthetic construct

Sequence (129 aa):
MDEFMGGLVGFAAVVLIFGPAIVIPVAWFYFKFKRDRDIQNTLRTALEKGHEVPAELLEQISQPKAQPKKDQDLRRGVVLVAVGLGIGAFGYLVGEDDAFGPLAGIGSIPLLIGLGLTLLWILRTRQGK

Radius of gyration: 22.6 Å; Cα contacts (8 Å, |Δi|>4): 75; chains: 1; bounding box: 52×30×66 Å

Solvent-accessible surface area (backbone atoms only — not comparable to full-atom values): 6940 Å² total; per-residue (Å²): 112,66,70,62,52,50,53,52,52,54,52,50,52,51,47,68,65,53,42,56,71,53,50,53,58,51,49,52,52,50,55,53,54,51,53,60,50,53,54,54,52,53,51,51,57,45,55,74,68,70,53,82,74,55,67,69,57,54,46,64,67,66,42,69,75,70,71,74,52,73,65,54,45,35,52,52,7,53,50,25,30,51,49,10,51,47,37,27,49,47,19,56,70,69,70,46,89,79,41,29,65,61,30,32,55,62,12,46,55,41,24,53,52,8,47,50,34,36,48,52,38,53,56,55,60,61,74,74,114

Mean predicted aligned error: 12.4 Å